Protein AF-A0A3C1F2B4-F1 (afdb_monomer_lite)

Sequence (120 aa):
MVSSDSRVIMDRIDQAIDNRYLRGDILEAAWLHQEALGGPLEYPILRRAMMVRYPSLNDKNLKAQIHFLQDRKLVEEVVNEDLPLELQEMSEGVKLTRAGKAIVERDADIGGVIISRQGR

Foldseek 3Di:
DQDPVNVVVVVVVVVVVVLVVLLLVLLVVQVVCCVPPNDFAWPVNSVVVSCVVPVPDDPVVNVVSLVVCVVVQQKDWDFDPVDDPVCRNRRTGIHGDPNNNVVNVVVCVVVPVPDDPDDD

Secondary structure (DSSP, 8-state):
---HHHHHHHHHHHHHHHHHHHHHHHHHHHHHHHHHHSS-EEHHHHHHHHHHH-TT--HHHHHHHHHHHHHTTSEEEE--TTS-HHHHHHH-EEEE-HHHHHHHHHHHHHS-SSSS-S--

pLDDT: mean 80.23, std 15.93, range [36.0, 95.06]

Structure (mmCI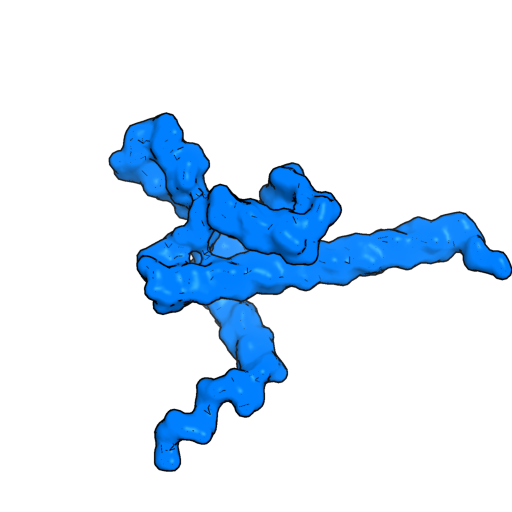F, N/CA/C/O backbone):
data_AF-A0A3C1F2B4-F1
#
_entry.id   AF-A0A3C1F2B4-F1
#
loop_
_atom_site.group_PDB
_atom_site.id
_atom_site.type_symbol
_atom_site.label_atom_id
_atom_site.label_alt_id
_atom_site.label_comp_id
_atom_site.label_asym_id
_atom_site.label_entity_id
_atom_site.label_seq_id
_atom_site.pdbx_PDB_ins_code
_atom_site.Cartn_x
_atom_site.Cartn_y
_atom_site.Cartn_z
_atom_site.occupancy
_atom_site.B_iso_or_equiv
_atom_site.auth_seq_id
_atom_site.auth_comp_id
_atom_site.auth_asym_id
_atom_site.auth_atom_id
_atom_site.pdbx_PDB_model_num
ATOM 1 N N . MET A 1 1 ? 20.130 -7.888 -34.916 1.00 53.91 1 MET A N 1
ATOM 2 C CA . MET A 1 1 ? 19.120 -6.829 -34.692 1.00 53.91 1 MET A CA 1
ATOM 3 C C . MET A 1 1 ? 17.946 -7.462 -33.966 1.00 53.91 1 MET A C 1
ATOM 5 O O . MET A 1 1 ? 17.399 -8.422 -34.485 1.00 53.91 1 MET A O 1
ATOM 9 N N . VAL A 1 2 ? 17.614 -7.001 -32.759 1.00 54.84 2 VAL A N 1
ATOM 10 C CA . VAL A 1 2 ? 16.405 -7.437 -32.033 1.00 54.84 2 VAL A CA 1
ATOM 11 C C . VAL A 1 2 ? 15.202 -6.778 -32.716 1.00 54.84 2 VAL A C 1
ATOM 13 O O . VAL A 1 2 ? 15.254 -5.567 -32.944 1.00 54.84 2 VAL A O 1
ATOM 16 N N . SER A 1 3 ? 14.183 -7.550 -33.113 1.00 69.81 3 SER A N 1
ATOM 17 C CA . SER A 1 3 ? 13.007 -6.997 -33.801 1.00 69.81 3 SER A CA 1
ATOM 18 C C . SER A 1 3 ? 12.225 -6.064 -32.868 1.00 69.81 3 SER A C 1
ATOM 20 O O . SER A 1 3 ? 12.300 -6.188 -31.641 1.00 69.81 3 SER A O 1
ATOM 22 N N . SER A 1 4 ? 11.478 -5.117 -33.438 1.00 70.19 4 SER A N 1
ATOM 23 C CA . SER A 1 4 ? 10.633 -4.192 -32.672 1.00 70.19 4 SER A CA 1
ATOM 24 C C . SER A 1 4 ? 9.656 -4.929 -31.745 1.00 70.19 4 SER A C 1
ATOM 26 O O . SER A 1 4 ? 9.442 -4.485 -30.621 1.00 70.19 4 SER A O 1
ATOM 28 N N . ASP A 1 5 ? 9.161 -6.098 -32.158 1.00 73.31 5 ASP A N 1
ATOM 29 C CA . ASP A 1 5 ? 8.246 -6.927 -31.363 1.00 73.31 5 ASP A CA 1
ATOM 30 C C . ASP A 1 5 ? 8.921 -7.516 -30.119 1.00 73.31 5 ASP A C 1
ATOM 32 O O . ASP A 1 5 ? 8.327 -7.568 -29.043 1.00 73.31 5 ASP A O 1
ATOM 36 N N . SER A 1 6 ? 10.193 -7.910 -30.228 1.00 75.94 6 SER A N 1
ATOM 37 C CA . SER A 1 6 ? 10.957 -8.424 -29.088 1.00 75.94 6 SER A CA 1
ATOM 38 C C . SER A 1 6 ? 11.247 -7.345 -28.039 1.00 75.94 6 SER A C 1
ATOM 40 O O . SER A 1 6 ? 11.287 -7.665 -26.855 1.00 75.94 6 SER A O 1
ATOM 42 N N . ARG A 1 7 ? 11.405 -6.073 -28.439 1.00 75.38 7 ARG A N 1
ATOM 43 C CA . ARG A 1 7 ? 11.565 -4.954 -27.487 1.00 75.38 7 ARG A CA 1
ATOM 44 C C . ARG A 1 7 ? 10.281 -4.692 -26.707 1.00 75.38 7 ARG A C 1
ATOM 46 O O . ARG A 1 7 ? 10.323 -4.618 -25.489 1.00 75.38 7 ARG A O 1
ATOM 53 N N . VAL A 1 8 ? 9.137 -4.676 -27.395 1.00 81.19 8 VAL A N 1
ATOM 54 C CA . VAL A 1 8 ? 7.822 -4.508 -26.753 1.00 81.19 8 VAL A CA 1
ATOM 55 C C . VAL A 1 8 ? 7.542 -5.622 -25.739 1.00 81.19 8 VAL A C 1
ATOM 57 O O . VAL A 1 8 ? 6.958 -5.368 -24.689 1.00 81.19 8 VAL A O 1
ATOM 60 N N . ILE A 1 9 ? 7.943 -6.863 -26.029 1.00 80.94 9 ILE A N 1
ATOM 61 C CA . ILE A 1 9 ? 7.781 -7.976 -25.084 1.00 80.94 9 ILE A CA 1
ATOM 62 C C . ILE A 1 9 ? 8.672 -7.787 -23.852 1.00 80.94 9 ILE A C 1
ATOM 64 O O . ILE A 1 9 ? 8.180 -7.965 -22.740 1.00 80.94 9 ILE A O 1
ATOM 68 N N . MET A 1 10 ? 9.940 -7.406 -24.034 1.00 74.31 10 MET A N 1
ATOM 69 C CA . MET A 1 10 ? 10.857 -7.152 -22.917 1.00 74.31 10 MET A CA 1
ATOM 70 C C . MET A 1 10 ? 10.358 -6.016 -22.021 1.00 74.31 10 MET A C 1
ATOM 72 O O . MET A 1 10 ? 10.215 -6.231 -20.823 1.00 74.31 10 MET A O 1
ATOM 76 N N . ASP A 1 11 ? 9.938 -4.887 -22.598 1.00 81.62 11 ASP A N 1
ATOM 77 C CA . ASP A 1 11 ? 9.397 -3.755 -21.831 1.00 81.62 11 ASP A CA 1
ATOM 78 C C . ASP A 1 11 ? 8.174 -4.166 -20.986 1.00 81.62 11 ASP A C 1
ATOM 80 O O . ASP A 1 11 ? 7.986 -3.715 -19.856 1.00 81.62 11 ASP A O 1
ATOM 84 N N . ARG A 1 12 ? 7.327 -5.065 -21.507 1.00 78.12 12 ARG A N 1
ATOM 85 C CA . ARG A 1 12 ? 6.164 -5.588 -20.768 1.00 78.12 12 ARG A CA 1
ATOM 86 C C . ARG A 1 12 ? 6.559 -6.546 -19.649 1.00 78.12 12 ARG A C 1
ATOM 88 O O . ARG A 1 12 ? 5.872 -6.574 -18.627 1.00 78.12 12 ARG A O 1
ATOM 95 N N . ILE A 1 13 ? 7.612 -7.339 -19.843 1.00 77.50 13 ILE A N 1
ATOM 96 C CA . ILE A 1 13 ? 8.155 -8.228 -18.811 1.00 77.50 13 ILE A CA 1
ATOM 97 C C . ILE A 1 13 ? 8.753 -7.388 -17.685 1.00 77.50 13 ILE A C 1
ATOM 99 O O . ILE A 1 13 ? 8.381 -7.599 -16.531 1.00 77.50 13 ILE A O 1
ATOM 103 N N . ASP A 1 14 ? 9.578 -6.398 -18.018 1.00 78.12 14 ASP A N 1
ATOM 104 C CA . ASP A 1 14 ? 10.205 -5.496 -17.051 1.00 78.12 14 ASP A CA 1
ATOM 105 C C . ASP A 1 14 ? 9.138 -4.741 -16.249 1.00 78.12 14 ASP A C 1
ATOM 107 O O . ASP A 1 14 ? 9.123 -4.790 -15.021 1.00 78.12 14 ASP A O 1
ATOM 111 N N . GLN A 1 15 ? 8.121 -4.194 -16.922 1.00 78.25 15 GLN A N 1
ATOM 112 C CA . GLN A 1 15 ? 6.997 -3.542 -16.246 1.00 78.25 15 GLN A CA 1
ATOM 113 C C . GLN A 1 15 ? 6.216 -4.492 -15.320 1.00 78.25 15 GLN A C 1
ATOM 115 O O . GLN A 1 15 ? 5.710 -4.078 -14.272 1.00 78.25 15 GLN A O 1
ATOM 120 N N . ALA A 1 16 ? 6.061 -5.765 -15.695 1.00 72.62 16 ALA A N 1
ATOM 121 C CA . ALA A 1 16 ? 5.379 -6.756 -14.863 1.00 72.62 16 ALA A CA 1
ATOM 122 C C . ALA A 1 16 ? 6.205 -7.142 -13.627 1.00 72.62 16 ALA A C 1
ATOM 124 O O . ALA A 1 16 ? 5.627 -7.393 -12.562 1.00 72.62 16 ALA A O 1
ATOM 125 N N . ILE A 1 17 ? 7.530 -7.179 -13.773 1.00 72.12 17 ILE A N 1
ATOM 126 C CA . ILE A 1 17 ? 8.493 -7.403 -12.696 1.00 72.12 17 ILE A CA 1
ATOM 127 C C . ILE A 1 17 ? 8.473 -6.215 -11.728 1.00 72.12 17 ILE A C 1
ATOM 129 O O . ILE A 1 17 ? 8.243 -6.422 -10.537 1.00 72.12 17 ILE A O 1
ATOM 133 N N . ASP A 1 18 ? 8.564 -4.984 -12.230 1.00 80.62 18 ASP A N 1
ATOM 134 C CA . ASP A 1 18 ? 8.490 -3.763 -11.419 1.00 80.62 18 ASP A CA 1
ATOM 135 C C . ASP A 1 18 ? 7.180 -3.688 -10.635 1.00 80.62 18 ASP A C 1
ATOM 137 O O . ASP A 1 18 ? 7.173 -3.453 -9.429 1.00 80.62 18 ASP A O 1
ATOM 141 N N . ASN A 1 19 ? 6.053 -3.996 -11.284 1.00 80.81 19 ASN A N 1
ATOM 142 C CA . ASN A 1 19 ? 4.756 -4.045 -10.610 1.00 80.81 19 ASN A CA 1
ATOM 143 C C . ASN A 1 19 ? 4.699 -5.131 -9.525 1.00 80.81 19 ASN A C 1
ATOM 145 O O . ASN A 1 19 ? 3.956 -4.995 -8.552 1.00 80.81 19 ASN A O 1
ATOM 149 N N . ARG A 1 20 ? 5.431 -6.241 -9.684 1.00 79.94 20 ARG A N 1
ATOM 150 C CA . ARG A 1 20 ? 5.516 -7.281 -8.651 1.00 79.94 20 ARG A CA 1
ATOM 151 C C . ARG A 1 20 ? 6.295 -6.774 -7.442 1.00 79.94 20 ARG A C 1
ATOM 153 O O . ARG A 1 20 ? 5.791 -6.944 -6.336 1.00 79.94 20 ARG A O 1
ATOM 160 N N . TYR A 1 21 ? 7.453 -6.153 -7.653 1.00 86.19 21 TYR A N 1
ATOM 161 C CA . TYR A 1 21 ? 8.258 -5.594 -6.567 1.00 86.19 21 TYR A CA 1
ATOM 162 C C . TYR A 1 21 ? 7.528 -4.468 -5.839 1.00 86.19 21 TYR A C 1
ATOM 164 O O . TYR A 1 21 ? 7.403 -4.518 -4.621 1.00 86.19 21 TYR A O 1
ATOM 172 N N . LEU A 1 22 ? 6.922 -3.543 -6.585 1.00 88.81 22 LEU A N 1
ATOM 173 C CA . LEU A 1 22 ? 6.125 -2.452 -6.031 1.00 88.81 22 LEU A CA 1
ATOM 174 C C . LEU A 1 22 ? 5.015 -2.958 -5.103 1.00 88.81 22 LEU A C 1
ATOM 176 O O . LEU A 1 22 ? 4.825 -2.431 -4.013 1.00 88.81 22 LEU A O 1
ATOM 180 N N . ARG A 1 23 ? 4.284 -4.004 -5.503 1.00 91.25 23 ARG A N 1
ATOM 181 C CA . ARG A 1 23 ? 3.249 -4.603 -4.648 1.00 91.25 23 ARG A CA 1
ATOM 182 C C . ARG A 1 23 ? 3.823 -5.229 -3.381 1.00 91.25 23 ARG A C 1
ATOM 184 O O . ARG A 1 23 ? 3.203 -5.092 -2.333 1.00 91.25 23 ARG A O 1
ATOM 191 N N . GLY A 1 24 ? 4.968 -5.905 -3.477 1.00 90.50 24 GLY A N 1
ATOM 192 C CA . GLY A 1 24 ? 5.669 -6.443 -2.309 1.00 90.50 24 GLY A CA 1
ATOM 193 C C . GLY A 1 24 ? 6.055 -5.335 -1.330 1.00 90.50 24 GLY A C 1
ATOM 194 O O . GLY A 1 24 ? 5.715 -5.413 -0.155 1.00 90.50 24 GLY A O 1
ATOM 195 N N . ASP A 1 25 ? 6.642 -4.255 -1.842 1.00 91.25 25 ASP A N 1
ATOM 196 C CA . ASP A 1 25 ? 7.065 -3.111 -1.031 1.00 91.25 25 ASP A CA 1
ATOM 197 C C . ASP A 1 25 ? 5.891 -2.367 -0.380 1.00 91.25 25 ASP A C 1
ATOM 199 O O . ASP A 1 25 ? 6.023 -1.874 0.736 1.00 91.25 25 ASP A O 1
ATOM 203 N N . ILE A 1 26 ? 4.730 -2.289 -1.043 1.00 91.88 26 ILE A N 1
ATOM 204 C CA . ILE A 1 26 ? 3.509 -1.733 -0.437 1.00 91.88 26 ILE A CA 1
ATOM 205 C C . ILE A 1 26 ? 3.085 -2.578 0.772 1.00 91.88 26 ILE A C 1
ATOM 207 O O . ILE A 1 26 ? 2.755 -2.025 1.823 1.00 91.88 26 ILE A O 1
ATOM 211 N N . LEU A 1 27 ? 3.096 -3.909 0.637 1.00 92.69 27 LEU A N 1
ATOM 212 C CA . LEU A 1 27 ? 2.726 -4.813 1.727 1.0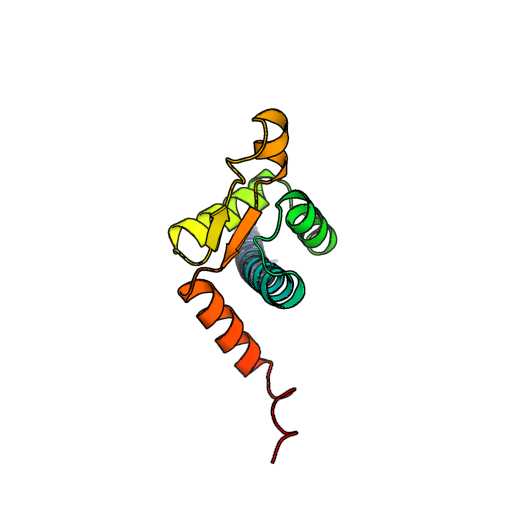0 92.69 27 LEU A CA 1
ATOM 213 C C . LEU A 1 27 ? 3.739 -4.746 2.879 1.00 92.69 27 LEU A C 1
ATOM 215 O O . LEU A 1 27 ? 3.335 -4.674 4.037 1.00 92.69 27 LEU A O 1
ATOM 219 N N . GLU A 1 28 ? 5.036 -4.719 2.572 1.00 91.31 28 GLU A N 1
ATOM 220 C CA . GLU A 1 28 ? 6.106 -4.584 3.565 1.00 91.31 28 GLU A CA 1
ATOM 221 C C . GLU A 1 28 ? 6.026 -3.241 4.305 1.00 91.31 28 GLU A C 1
ATOM 223 O O . GLU A 1 28 ? 6.098 -3.207 5.533 1.00 91.31 28 GLU A O 1
ATOM 228 N N . ALA A 1 29 ? 5.803 -2.135 3.589 1.00 91.19 29 ALA A N 1
ATOM 229 C CA . ALA A 1 29 ? 5.649 -0.818 4.200 1.00 91.19 29 ALA A CA 1
ATOM 230 C C . ALA A 1 29 ? 4.444 -0.769 5.150 1.00 91.19 29 ALA A C 1
ATOM 232 O O . ALA A 1 29 ? 4.556 -0.240 6.258 1.00 91.19 29 ALA A O 1
ATOM 233 N N . ALA A 1 30 ? 3.306 -1.343 4.745 1.00 91.25 30 ALA A N 1
ATOM 234 C CA . ALA A 1 30 ? 2.124 -1.435 5.598 1.00 91.25 30 ALA A CA 1
ATOM 235 C C . ALA A 1 30 ? 2.382 -2.308 6.839 1.00 91.25 30 ALA A C 1
ATOM 237 O O . ALA A 1 30 ? 1.970 -1.943 7.939 1.00 91.25 30 ALA A O 1
ATOM 238 N N . TRP A 1 31 ? 3.111 -3.420 6.686 1.00 92.12 31 TRP A N 1
ATOM 239 C CA . TRP A 1 31 ? 3.507 -4.285 7.800 1.00 92.12 31 TRP A CA 1
ATOM 240 C C . TRP A 1 31 ? 4.389 -3.545 8.803 1.00 92.12 31 TRP A C 1
ATOM 242 O O . TRP A 1 31 ? 4.034 -3.463 9.976 1.00 92.12 31 TRP A O 1
ATOM 252 N N . LEU A 1 32 ? 5.488 -2.945 8.339 1.00 89.81 32 LEU A N 1
ATOM 253 C CA . LEU A 1 32 ? 6.413 -2.197 9.191 1.00 89.81 32 LEU A CA 1
ATOM 254 C C . LEU A 1 32 ? 5.706 -1.057 9.924 1.00 89.81 32 LEU A C 1
ATOM 256 O O . LEU A 1 32 ? 5.926 -0.862 11.117 1.00 89.81 32 LEU A O 1
ATOM 260 N N . HIS A 1 33 ? 4.836 -0.320 9.232 1.00 88.88 33 HIS A N 1
ATOM 261 C CA . HIS A 1 33 ? 4.071 0.760 9.845 1.00 88.88 33 HIS A CA 1
ATOM 262 C C . HIS A 1 33 ? 3.124 0.239 10.933 1.00 88.88 33 HIS A C 1
ATOM 264 O O . HIS A 1 33 ? 3.076 0.798 12.026 1.00 88.88 33 HIS A O 1
ATOM 270 N N . GLN A 1 34 ? 2.412 -0.859 10.669 1.00 88.00 34 GLN A N 1
ATOM 271 C CA . GLN A 1 34 ? 1.508 -1.473 11.640 1.00 88.00 34 GLN A CA 1
ATOM 272 C C . GLN A 1 34 ? 2.230 -2.012 12.873 1.00 88.00 34 GLN A C 1
ATOM 274 O O . GLN A 1 34 ? 1.743 -1.803 13.982 1.00 88.00 34 GLN A O 1
ATOM 279 N N . GLU A 1 35 ? 3.362 -2.691 12.695 1.00 87.00 35 GLU A N 1
ATOM 280 C CA . GLU A 1 35 ? 4.147 -3.229 13.811 1.00 87.00 35 GLU A CA 1
ATOM 281 C C . GLU A 1 35 ? 4.808 -2.109 14.632 1.00 87.00 35 GLU A C 1
ATOM 283 O O . GLU A 1 35 ? 4.927 -2.231 15.849 1.00 87.00 35 GLU A O 1
ATOM 288 N N . ALA A 1 36 ? 5.208 -1.002 13.994 1.00 86.69 36 ALA A N 1
ATOM 289 C CA . ALA A 1 36 ? 5.882 0.104 14.672 1.00 86.69 36 ALA A CA 1
ATOM 290 C C . ALA A 1 36 ? 4.925 1.098 15.349 1.00 86.69 36 ALA A C 1
ATOM 292 O O . ALA A 1 36 ? 5.200 1.551 16.459 1.00 86.69 36 ALA A O 1
ATOM 293 N N . LEU A 1 37 ? 3.839 1.482 14.673 1.00 84.81 37 LEU A N 1
ATOM 294 C CA . LEU A 1 37 ? 2.976 2.602 15.075 1.00 84.81 37 LEU A CA 1
ATOM 295 C C . LEU A 1 37 ? 1.543 2.184 15.414 1.00 84.81 37 LEU A C 1
ATOM 297 O O . LEU A 1 37 ? 0.815 2.978 16.001 1.00 84.81 37 LEU A O 1
ATOM 301 N N . GLY A 1 38 ? 1.142 0.948 15.100 1.00 81.00 38 GLY A N 1
ATOM 302 C CA . GLY A 1 38 ? -0.179 0.430 15.448 1.00 81.00 38 GLY A CA 1
ATOM 303 C C . GLY A 1 38 ? -1.309 1.163 14.726 1.00 81.00 38 GLY A C 1
ATOM 304 O O . GLY A 1 38 ? -2.073 1.896 15.342 1.00 81.00 38 GLY A O 1
ATOM 305 N N . GLY A 1 39 ? -1.455 0.951 13.419 1.00 85.75 39 GLY A N 1
ATOM 306 C CA . GLY A 1 39 ? -2.514 1.597 12.640 1.00 85.75 39 GLY A CA 1
ATOM 307 C C . GLY A 1 39 ? -2.375 1.383 11.134 1.00 85.75 39 GLY A C 1
ATOM 308 O O . GLY A 1 39 ? -1.395 0.776 10.700 1.00 85.75 39 GLY A O 1
ATOM 309 N N . PRO A 1 40 ? -3.358 1.826 10.331 1.00 91.19 40 PRO A N 1
ATOM 310 C CA . PRO A 1 40 ? -3.227 1.839 8.877 1.00 91.19 40 PRO A CA 1
ATOM 311 C C . PRO A 1 40 ? -2.077 2.758 8.445 1.00 91.19 40 PRO A C 1
ATOM 313 O O . PRO A 1 40 ? -1.819 3.780 9.071 1.00 91.19 40 PRO A O 1
ATOM 316 N N . LEU A 1 41 ? -1.409 2.409 7.349 1.00 91.44 41 LEU A N 1
ATOM 317 C CA . LEU A 1 41 ? -0.424 3.270 6.709 1.00 91.44 41 LEU A CA 1
ATOM 318 C C . LEU A 1 41 ? -1.137 4.295 5.821 1.00 91.44 41 LEU A C 1
ATOM 320 O O . LEU A 1 41 ? -1.703 3.935 4.790 1.00 91.44 41 LEU A O 1
ATOM 324 N N . GLU A 1 42 ? -1.070 5.566 6.197 1.00 90.50 42 GLU A N 1
ATOM 325 C CA . GLU A 1 42 ? -1.702 6.670 5.467 1.00 90.50 42 GLU A CA 1
ATOM 326 C C . GLU A 1 42 ? -1.164 6.809 4.029 1.00 90.50 42 GLU A C 1
ATOM 328 O O . GLU A 1 42 ? 0.048 6.725 3.777 1.00 90.50 42 GLU A O 1
ATOM 333 N N . TYR A 1 43 ? -2.052 7.089 3.070 1.00 89.62 43 TYR A N 1
ATOM 334 C CA . TYR A 1 43 ? -1.680 7.231 1.660 1.00 89.62 43 TYR A CA 1
ATOM 335 C C . TYR A 1 43 ? -0.607 8.286 1.393 1.00 89.62 43 TYR A C 1
ATOM 337 O O . TYR A 1 43 ? 0.283 7.993 0.592 1.00 89.62 43 TYR A O 1
ATOM 345 N N . PRO A 1 44 ? -0.614 9.486 2.009 1.00 88.62 44 PRO A N 1
ATOM 346 C CA . PRO A 1 44 ? 0.440 10.470 1.774 1.00 88.62 44 PRO A CA 1
ATOM 347 C C . PRO A 1 44 ? 1.837 9.933 2.113 1.00 88.62 44 PRO A C 1
ATOM 349 O O . PRO A 1 44 ? 2.800 10.192 1.382 1.00 88.62 44 PRO A O 1
ATOM 352 N N . ILE A 1 45 ? 1.943 9.141 3.185 1.00 89.88 45 ILE A N 1
ATOM 353 C CA . ILE A 1 45 ? 3.194 8.518 3.626 1.00 89.88 45 ILE A CA 1
ATOM 354 C C . ILE A 1 45 ? 3.600 7.419 2.641 1.00 89.88 45 ILE A C 1
ATOM 356 O O . ILE A 1 45 ? 4.728 7.434 2.137 1.00 89.88 45 ILE A O 1
ATOM 360 N N . LEU A 1 46 ? 2.675 6.512 2.310 1.00 91.38 46 LEU A N 1
ATOM 361 C CA . LEU A 1 46 ? 2.918 5.434 1.351 1.00 91.38 46 LEU A CA 1
ATOM 362 C C . LEU A 1 46 ? 3.340 5.981 -0.016 1.00 91.38 46 LEU A C 1
ATOM 364 O O . LEU A 1 46 ? 4.356 5.567 -0.571 1.00 91.38 46 LEU A O 1
ATOM 368 N N . ARG A 1 47 ? 2.595 6.956 -0.539 1.00 91.56 47 ARG A N 1
ATOM 369 C CA . ARG A 1 47 ? 2.872 7.640 -1.805 1.00 91.56 47 ARG A CA 1
ATOM 370 C C . ARG A 1 47 ? 4.287 8.189 -1.830 1.00 91.56 47 ARG A C 1
ATOM 372 O O . ARG A 1 47 ? 5.026 7.931 -2.779 1.00 91.56 47 ARG A O 1
ATOM 379 N N . ARG A 1 48 ? 4.677 8.925 -0.786 1.00 90.81 48 ARG A N 1
ATOM 380 C CA . ARG A 1 48 ? 6.016 9.509 -0.691 1.00 90.81 48 ARG A CA 1
ATOM 381 C C . ARG A 1 48 ? 7.096 8.428 -0.698 1.00 90.81 48 ARG A C 1
ATOM 383 O O . ARG A 1 48 ? 8.062 8.565 -1.441 1.00 90.81 48 ARG A O 1
ATOM 390 N N . ALA A 1 49 ? 6.929 7.364 0.085 1.00 90.06 49 ALA A N 1
ATOM 391 C CA . ALA A 1 49 ? 7.891 6.266 0.139 1.00 90.06 49 ALA A CA 1
ATOM 392 C C . ALA A 1 49 ? 8.030 5.553 -1.218 1.00 90.06 49 ALA A C 1
ATOM 394 O O . ALA A 1 49 ? 9.143 5.342 -1.702 1.00 90.06 49 ALA A O 1
ATOM 395 N N . MET A 1 50 ? 6.905 5.240 -1.867 1.00 92.81 50 MET A N 1
ATOM 396 C CA . MET A 1 50 ? 6.898 4.500 -3.128 1.00 92.81 50 MET A CA 1
ATOM 397 C C . MET A 1 50 ? 7.435 5.334 -4.294 1.00 92.81 50 MET A C 1
ATOM 399 O O . MET A 1 50 ? 8.221 4.825 -5.082 1.00 92.81 50 MET A O 1
ATOM 403 N N . MET A 1 51 ? 7.098 6.623 -4.387 1.00 90.69 51 MET A N 1
ATOM 404 C CA . MET A 1 51 ? 7.613 7.499 -5.452 1.00 90.69 51 MET A CA 1
ATOM 405 C C . MET A 1 51 ? 9.119 7.767 -5.344 1.00 90.69 51 MET A C 1
ATOM 407 O O . MET A 1 51 ? 9.777 7.968 -6.361 1.00 90.69 51 MET A O 1
ATOM 411 N N . VAL A 1 52 ? 9.684 7.758 -4.130 1.00 89.62 52 VAL A N 1
ATOM 412 C CA . VAL A 1 52 ? 11.142 7.856 -3.940 1.00 89.62 52 VAL A CA 1
ATOM 413 C C . VAL A 1 52 ? 11.845 6.604 -4.466 1.00 89.62 52 VAL A C 1
ATOM 415 O O . VAL A 1 52 ? 12.899 6.710 -5.088 1.00 89.62 52 VAL A O 1
ATOM 418 N N . ARG A 1 53 ? 11.263 5.421 -4.236 1.00 86.56 53 ARG A N 1
ATOM 419 C CA . ARG A 1 53 ? 11.839 4.137 -4.662 1.00 86.56 53 ARG A CA 1
ATOM 420 C C . ARG A 1 53 ? 11.587 3.826 -6.140 1.00 86.56 53 ARG A C 1
ATOM 422 O O . ARG A 1 53 ? 12.435 3.217 -6.783 1.00 86.56 53 ARG A O 1
ATOM 429 N N . TYR A 1 54 ? 10.457 4.279 -6.675 1.00 88.50 54 TYR A N 1
ATOM 430 C CA . TYR A 1 54 ? 10.011 4.060 -8.049 1.00 88.50 54 TYR A CA 1
ATOM 431 C C . TYR A 1 54 ? 9.761 5.412 -8.737 1.00 88.50 54 TYR A C 1
ATOM 433 O O . TYR A 1 54 ? 8.636 5.909 -8.723 1.00 88.50 54 TYR A O 1
ATOM 441 N N . PRO A 1 55 ? 10.777 6.024 -9.373 1.00 84.56 55 PRO A N 1
ATOM 442 C CA . PRO A 1 55 ? 10.658 7.373 -9.939 1.00 84.56 55 PRO A CA 1
ATOM 443 C C . PRO A 1 55 ? 9.636 7.512 -11.079 1.00 84.56 55 PRO A C 1
ATOM 445 O O . PRO A 1 55 ? 9.168 8.612 -11.360 1.00 84.56 55 PRO A O 1
ATOM 448 N N . SER A 1 56 ? 9.290 6.411 -11.753 1.00 85.62 56 SER A N 1
ATOM 449 C CA . SER A 1 56 ? 8.251 6.359 -12.795 1.00 85.62 56 SER A CA 1
ATOM 450 C C . SER A 1 56 ? 6.833 6.178 -12.230 1.00 85.62 56 SER A C 1
ATOM 452 O O . SER A 1 56 ? 5.848 6.188 -12.978 1.00 85.62 56 SER A O 1
ATOM 454 N N . LEU A 1 57 ? 6.707 6.002 -10.913 1.00 88.38 57 LEU A N 1
ATOM 455 C CA . LEU A 1 57 ? 5.431 5.860 -10.230 1.00 88.38 57 LEU A CA 1
ATOM 456 C C . LEU A 1 57 ? 4.682 7.197 -10.196 1.00 88.38 57 LEU A C 1
ATOM 458 O O . LEU A 1 57 ? 5.250 8.257 -9.953 1.00 88.38 57 LEU A O 1
ATOM 462 N N . ASN A 1 58 ? 3.374 7.136 -10.407 1.00 90.06 58 ASN A N 1
ATOM 463 C CA . ASN A 1 58 ? 2.453 8.252 -10.282 1.00 90.06 58 ASN A CA 1
ATOM 464 C C . ASN A 1 58 ? 1.218 7.826 -9.480 1.00 90.06 58 ASN A C 1
ATOM 466 O O . ASN A 1 58 ? 1.016 6.658 -9.164 1.00 90.06 58 ASN A O 1
ATOM 470 N N . ASP A 1 59 ? 0.348 8.774 -9.159 1.00 88.88 59 ASP A N 1
ATOM 471 C CA . ASP A 1 59 ? -0.799 8.470 -8.298 1.00 88.88 59 ASP A CA 1
ATOM 472 C C . ASP A 1 59 ? -1.759 7.459 -8.927 1.00 88.88 59 ASP A C 1
ATOM 474 O O . ASP A 1 59 ? -2.303 6.595 -8.241 1.00 88.88 59 ASP A O 1
ATOM 478 N N . LYS A 1 60 ? -1.913 7.496 -10.254 1.00 90.31 60 LYS A N 1
ATOM 479 C CA . LYS A 1 60 ? -2.790 6.574 -10.976 1.00 90.31 60 LYS A CA 1
ATOM 480 C C . LYS A 1 60 ? -2.280 5.135 -10.907 1.00 90.31 60 LYS A C 1
ATOM 482 O O . LYS A 1 60 ? -3.069 4.226 -10.655 1.00 90.31 60 LYS A O 1
ATOM 487 N N . ASN A 1 61 ? -0.991 4.906 -11.159 1.00 89.19 61 ASN A N 1
ATOM 488 C CA . ASN A 1 61 ? -0.442 3.549 -11.163 1.00 89.19 61 ASN A CA 1
ATOM 489 C C . ASN A 1 61 ? -0.253 2.991 -9.741 1.00 89.19 61 ASN A C 1
ATOM 491 O O . ASN A 1 61 ? -0.473 1.794 -9.552 1.00 89.19 61 ASN A O 1
ATOM 495 N N . LEU A 1 62 ? 0.026 3.841 -8.747 1.00 90.94 62 LEU A N 1
ATOM 496 C CA . LEU A 1 62 ? 0.042 3.460 -7.337 1.00 90.94 62 LEU A CA 1
ATOM 497 C C . LEU A 1 62 ? -1.349 3.017 -6.871 1.00 90.94 62 LEU A C 1
ATOM 499 O O . LEU A 1 62 ? -1.488 1.905 -6.361 1.00 90.94 62 LEU A O 1
ATOM 503 N N . LYS A 1 63 ? -2.390 3.823 -7.130 1.00 91.38 63 LYS A N 1
ATOM 504 C CA . LYS A 1 63 ? -3.781 3.451 -6.816 1.00 91.38 63 LYS A CA 1
ATOM 505 C C . LYS A 1 63 ? -4.188 2.143 -7.493 1.00 91.38 63 LYS A C 1
ATOM 507 O O . LYS A 1 63 ? -4.797 1.291 -6.858 1.00 91.38 63 LYS A O 1
ATOM 512 N N . ALA A 1 64 ? -3.790 1.929 -8.749 1.00 91.62 64 ALA A N 1
ATOM 513 C CA . ALA A 1 64 ? -4.064 0.672 -9.444 1.00 91.62 64 ALA A CA 1
ATOM 514 C C . ALA A 1 64 ? -3.410 -0.548 -8.765 1.00 91.62 64 ALA A C 1
ATOM 516 O O . ALA A 1 64 ? -4.021 -1.615 -8.712 1.00 91.62 64 ALA A O 1
ATOM 517 N N . GLN A 1 65 ? -2.190 -0.411 -8.228 1.00 91.44 65 GLN A N 1
ATOM 518 C CA . GLN A 1 65 ? -1.566 -1.502 -7.472 1.00 91.44 65 GLN A CA 1
ATOM 519 C C . GLN A 1 65 ? -2.262 -1.748 -6.136 1.00 91.44 65 GLN A C 1
ATOM 521 O O . GLN A 1 65 ? -2.409 -2.901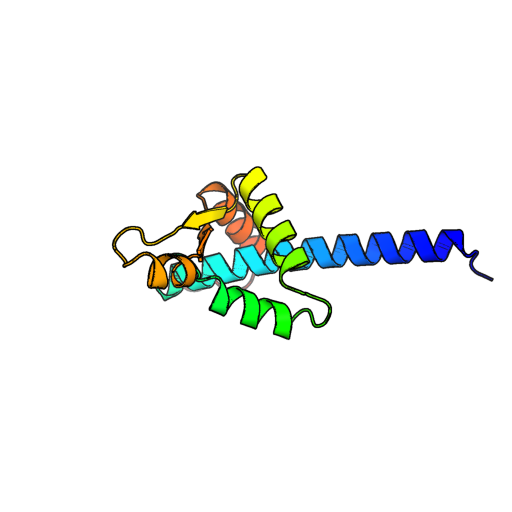 -5.738 1.00 91.44 65 GLN A O 1
ATOM 526 N N . ILE A 1 66 ? -2.713 -0.693 -5.461 1.00 91.88 66 ILE A N 1
ATOM 527 C CA . ILE A 1 66 ? -3.416 -0.812 -4.182 1.00 91.88 66 ILE A CA 1
ATOM 528 C C . ILE A 1 66 ? -4.776 -1.483 -4.386 1.00 91.88 66 ILE A C 1
ATOM 530 O O . ILE A 1 66 ? -5.050 -2.475 -3.717 1.00 91.88 66 ILE A O 1
ATOM 534 N N . HIS A 1 67 ? -5.552 -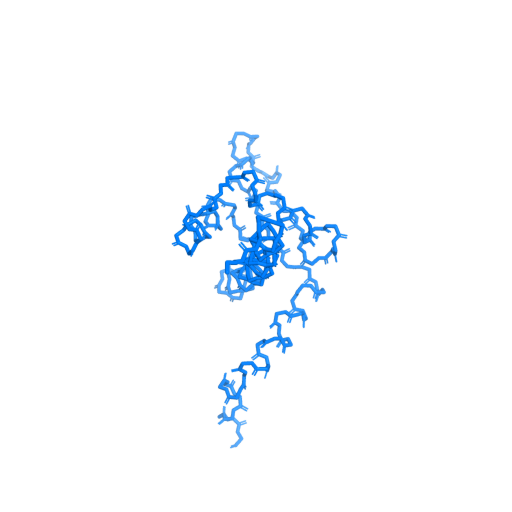1.072 -5.393 1.00 93.31 67 HIS A N 1
ATOM 535 C CA . HIS A 1 67 ? -6.788 -1.764 -5.775 1.00 93.31 67 HIS A CA 1
ATOM 536 C C . HIS A 1 67 ? -6.562 -3.240 -6.105 1.00 93.31 67 HIS A C 1
ATOM 538 O O . HIS A 1 67 ? -7.303 -4.100 -5.645 1.00 93.31 67 HIS A O 1
ATOM 544 N N . PHE A 1 68 ? -5.492 -3.572 -6.829 1.00 93.00 68 PHE A N 1
ATOM 545 C CA . PHE A 1 68 ? -5.160 -4.971 -7.092 1.00 93.00 68 PHE A CA 1
ATOM 546 C C . PHE A 1 68 ? -4.913 -5.776 -5.801 1.00 93.00 68 PHE A C 1
ATOM 548 O O . PHE A 1 68 ? -5.283 -6.950 -5.712 1.00 93.00 68 PHE A O 1
ATOM 555 N N . LEU A 1 69 ? -4.268 -5.174 -4.798 1.00 93.88 69 LEU A N 1
ATOM 556 C CA . LEU A 1 69 ? -4.052 -5.805 -3.494 1.00 93.88 69 LEU A CA 1
ATOM 557 C C . LEU A 1 69 ? -5.360 -5.924 -2.692 1.00 93.88 69 LEU A C 1
ATOM 559 O O . LEU A 1 69 ? -5.558 -6.939 -2.019 1.00 93.88 69 LEU A O 1
ATOM 563 N N . GLN A 1 70 ? -6.255 -4.939 -2.800 1.00 94.31 70 GLN A N 1
ATOM 564 C CA . GLN A 1 70 ? -7.595 -4.957 -2.202 1.00 94.31 70 GLN A CA 1
ATOM 565 C C . GLN A 1 70 ? -8.481 -6.051 -2.811 1.00 94.31 70 GLN A C 1
ATOM 567 O O . GLN A 1 70 ? -9.059 -6.846 -2.073 1.00 94.31 70 GLN A O 1
ATOM 572 N N . ASP A 1 71 ? -8.517 -6.180 -4.142 1.00 94.88 71 ASP A N 1
ATOM 573 C CA . ASP A 1 71 ? -9.273 -7.226 -4.853 1.00 94.88 71 ASP A CA 1
ATOM 574 C C . ASP A 1 71 ? -8.841 -8.634 -4.420 1.00 94.88 71 ASP A C 1
ATOM 576 O O . ASP A 1 71 ? -9.635 -9.577 -4.355 1.00 94.88 71 ASP A O 1
ATOM 580 N N . ARG A 1 72 ? -7.557 -8.778 -4.076 1.00 93.50 72 ARG A 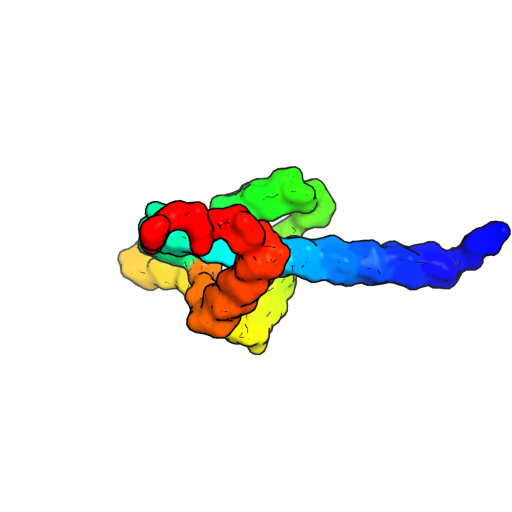N 1
ATOM 581 C CA . ARG A 1 72 ? -6.979 -10.014 -3.536 1.00 93.50 72 ARG A CA 1
ATOM 582 C C . ARG A 1 72 ? -7.126 -10.165 -2.027 1.00 93.50 72 ARG A C 1
ATOM 584 O O . ARG A 1 72 ? -6.649 -11.157 -1.479 1.00 93.50 72 ARG A O 1
ATOM 591 N N . LYS A 1 73 ? -7.788 -9.218 -1.363 1.00 95.06 73 LYS A N 1
ATOM 592 C CA . LYS A 1 73 ? -8.013 -9.183 0.086 1.00 95.06 73 LYS A CA 1
ATOM 593 C C . LYS A 1 73 ? -6.713 -9.221 0.886 1.00 95.06 73 LYS A C 1
ATOM 595 O O . LYS A 1 73 ? -6.659 -9.838 1.949 1.00 95.06 73 LYS A O 1
ATOM 600 N N . LEU A 1 74 ? -5.646 -8.619 0.362 1.00 93.88 74 LEU A N 1
ATOM 601 C CA . LEU A 1 74 ? -4.347 -8.528 1.041 1.00 93.88 74 LEU A CA 1
ATOM 602 C C . LEU A 1 74 ? -4.232 -7.244 1.858 1.00 93.88 74 LEU A C 1
ATOM 604 O O . LEU A 1 74 ? -3.605 -7.242 2.915 1.00 93.88 74 LEU A O 1
ATOM 608 N N . VAL A 1 75 ? -4.888 -6.184 1.395 1.00 94.25 75 VAL A N 1
ATOM 609 C CA . VAL A 1 75 ? -5.039 -4.931 2.130 1.00 94.25 75 VAL A CA 1
ATOM 610 C C . VAL A 1 75 ? -6.504 -4.517 2.164 1.00 94.25 75 VAL A C 1
ATOM 612 O O . VAL A 1 75 ? -7.288 -4.908 1.301 1.00 94.25 75 VAL A O 1
ATOM 615 N N . GLU A 1 76 ? -6.844 -3.711 3.153 1.00 93.44 76 GLU A N 1
ATOM 616 C CA . GLU A 1 76 ? -8.108 -3.002 3.297 1.00 93.44 76 GLU A CA 1
ATOM 617 C C . GLU A 1 76 ? -7.815 -1.505 3.319 1.00 93.44 76 GLU A C 1
ATOM 619 O O . GLU A 1 76 ? -6.814 -1.068 3.894 1.00 93.44 76 GLU A O 1
ATOM 624 N N . GLU A 1 77 ? -8.677 -0.730 2.670 1.00 88.31 77 GLU A N 1
ATOM 625 C CA . GLU A 1 77 ? -8.674 0.719 2.830 1.00 88.31 77 GLU A CA 1
ATOM 626 C C . GLU A 1 77 ? -9.330 1.061 4.153 1.00 88.31 77 GLU A C 1
ATOM 628 O O . GLU A 1 77 ? -10.384 0.521 4.492 1.00 88.31 77 GLU A O 1
ATOM 633 N N . VAL A 1 78 ? -8.695 1.945 4.902 1.00 87.56 78 VAL A N 1
ATOM 634 C CA . VAL A 1 78 ? -9.232 2.441 6.157 1.00 87.56 78 VAL A CA 1
ATOM 635 C C . VAL A 1 78 ? -9.331 3.944 6.027 1.00 87.56 78 VAL A C 1
ATOM 637 O O . VAL A 1 78 ? -8.357 4.604 5.674 1.00 87.56 78 VAL A O 1
ATOM 640 N N . VAL A 1 79 ? -10.515 4.460 6.317 1.00 84.06 79 VAL A N 1
ATOM 641 C CA . VAL A 1 79 ? -10.783 5.889 6.435 1.00 84.06 79 VAL A CA 1
ATOM 642 C C . VAL A 1 79 ? -11.174 6.138 7.879 1.00 84.06 79 VAL A C 1
ATOM 644 O O . VAL A 1 79 ? -11.899 5.337 8.476 1.00 84.06 79 VA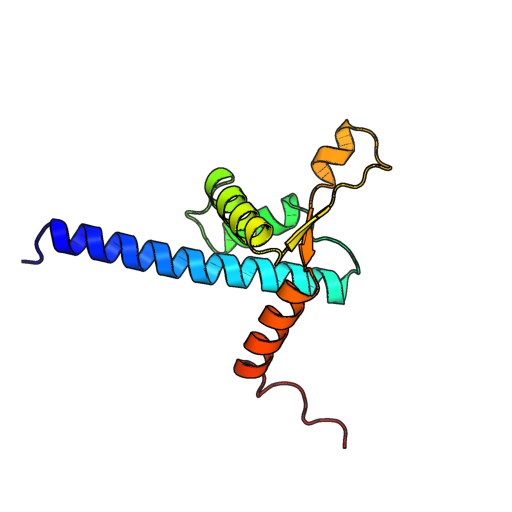L A O 1
ATOM 647 N N . ASN A 1 80 ? -10.674 7.216 8.470 1.00 76.88 80 ASN A N 1
ATOM 648 C CA . ASN A 1 80 ? -11.095 7.600 9.804 1.00 76.88 80 ASN A CA 1
ATOM 649 C C . ASN A 1 80 ? -12.412 8.383 9.716 1.00 76.88 80 ASN A C 1
ATOM 651 O O . ASN A 1 80 ? -12.406 9.604 9.576 1.00 76.88 80 ASN A O 1
ATOM 655 N N . GLU A 1 81 ? -13.538 7.672 9.793 1.00 77.31 81 GLU A N 1
ATOM 656 C CA . GLU A 1 81 ? -14.885 8.257 9.715 1.00 77.31 81 GLU A CA 1
ATOM 657 C C . GLU A 1 81 ? -15.206 9.214 10.877 1.00 77.31 81 GLU A C 1
ATOM 659 O O . GLU A 1 81 ? -16.112 10.039 10.758 1.00 77.31 81 GLU A O 1
ATOM 664 N N . ASP A 1 82 ? -14.442 9.157 11.974 1.00 77.94 82 ASP A N 1
ATOM 665 C CA . ASP A 1 82 ? -14.613 10.052 13.123 1.00 77.94 82 ASP A CA 1
ATOM 666 C C . ASP A 1 82 ? -14.075 11.470 12.854 1.00 77.94 82 ASP A C 1
ATOM 668 O O . ASP A 1 82 ? -14.333 12.400 13.625 1.00 77.94 82 ASP A O 1
ATOM 672 N N . LEU A 1 83 ? -13.319 11.665 11.768 1.00 75.75 83 LEU A N 1
ATOM 673 C CA . LEU A 1 83 ? -12.820 12.976 11.366 1.00 75.75 83 LEU A CA 1
ATOM 674 C C . LEU A 1 83 ? -13.859 13.751 10.535 1.00 75.75 83 LEU A C 1
ATOM 676 O O . LEU A 1 83 ? -14.668 13.151 9.827 1.00 75.75 83 LEU A O 1
ATOM 680 N N . PRO A 1 84 ? -13.825 15.097 10.554 1.00 83.94 84 PRO A N 1
ATOM 681 C CA . PRO A 1 84 ? -14.529 15.920 9.570 1.00 83.94 84 PRO A CA 1
ATOM 682 C C . PRO A 1 84 ? -14.204 15.473 8.138 1.00 83.94 84 PRO A C 1
ATOM 684 O O . PRO A 1 84 ? -13.055 15.132 7.872 1.00 83.94 84 PRO A O 1
ATOM 687 N N . LEU A 1 85 ? -15.171 15.528 7.210 1.00 80.19 85 LEU A N 1
ATOM 688 C CA . LEU A 1 85 ? -15.022 15.077 5.808 1.00 80.19 85 LEU A CA 1
ATOM 689 C C . LEU A 1 85 ? -13.730 15.576 5.136 1.00 80.19 85 LEU A C 1
ATOM 691 O O . LEU A 1 85 ? -13.048 14.823 4.453 1.00 80.19 85 LEU A O 1
ATOM 695 N N . GLU A 1 86 ? -13.362 16.829 5.396 1.00 75.94 86 GLU A N 1
ATOM 696 C CA . GLU A 1 86 ? -12.152 17.489 4.879 1.00 75.94 86 GLU A CA 1
ATOM 697 C C . GLU A 1 86 ? -10.847 16.804 5.324 1.00 75.94 86 GLU A C 1
ATOM 699 O O . GLU A 1 86 ? -9.827 16.886 4.645 1.00 75.94 86 GLU A O 1
ATOM 704 N N . LEU A 1 87 ? -10.877 16.132 6.474 1.00 73.69 87 LEU A N 1
ATOM 705 C CA . LEU A 1 87 ? -9.765 15.388 7.058 1.00 73.69 87 LEU A CA 1
ATOM 706 C C . LEU A 1 87 ? -9.886 13.876 6.817 1.00 73.69 87 LEU A C 1
ATOM 708 O O . LEU A 1 87 ? -8.885 13.171 6.939 1.00 73.69 87 LEU A O 1
ATOM 712 N N . GLN A 1 88 ? -11.067 13.377 6.435 1.00 74.75 88 GLN A N 1
ATOM 713 C CA . GLN A 1 88 ? -11.266 11.968 6.089 1.00 74.75 88 GLN A CA 1
ATOM 714 C C . GLN A 1 88 ? -10.421 11.579 4.874 1.00 74.75 88 GLN A C 1
ATOM 716 O O . GLN A 1 88 ? -9.680 10.603 4.958 1.00 74.75 88 GLN A O 1
ATOM 721 N N . GLU A 1 89 ? -10.423 12.400 3.817 1.00 65.25 89 GLU A N 1
ATOM 722 C CA . GLU A 1 89 ? -9.593 12.194 2.614 1.00 65.25 89 GLU A CA 1
ATOM 723 C C . GLU A 1 89 ? -8.088 12.132 2.938 1.00 65.25 89 GLU A C 1
ATOM 725 O O . GLU A 1 89 ? -7.314 11.445 2.274 1.00 65.25 89 GLU A O 1
ATOM 730 N N . MET A 1 90 ? -7.653 12.838 3.987 1.00 65.94 90 MET A N 1
ATOM 731 C CA . MET A 1 90 ? -6.257 12.841 4.439 1.00 65.94 90 MET A CA 1
ATOM 732 C C . MET A 1 90 ? -5.920 11.666 5.361 1.00 65.94 90 MET A C 1
ATOM 734 O O . MET A 1 90 ? -4.745 11.351 5.539 1.00 65.94 90 MET A O 1
ATOM 738 N N . SER A 1 91 ? -6.941 11.039 5.943 1.00 69.06 91 SER A N 1
ATOM 739 C CA . SER A 1 91 ? -6.823 9.882 6.832 1.00 69.06 91 SER A CA 1
ATOM 740 C C . SER A 1 91 ? -6.932 8.546 6.107 1.00 69.06 91 SER A C 1
ATOM 742 O O . SER A 1 91 ? -6.778 7.497 6.733 1.00 69.06 91 SER A O 1
ATOM 744 N N . GLU A 1 92 ? -7.219 8.580 4.803 1.00 83.19 92 GLU A N 1
ATOM 745 C CA . GLU A 1 92 ? -7.240 7.387 3.978 1.00 83.19 92 GLU A CA 1
ATOM 746 C C . GLU A 1 92 ? -5.877 6.682 4.076 1.00 83.19 92 GLU A C 1
ATOM 748 O O . GLU A 1 92 ? -4.803 7.278 3.909 1.00 83.19 92 GLU A O 1
ATOM 753 N N . GLY A 1 93 ? -5.910 5.382 4.331 1.00 88.00 93 GLY A N 1
ATOM 754 C CA . GLY A 1 93 ? -4.715 4.565 4.430 1.00 88.00 93 GLY A CA 1
ATOM 755 C C . GLY A 1 93 ? -4.980 3.110 4.102 1.00 88.00 93 GLY A C 1
ATOM 756 O O . GLY A 1 93 ? -6.114 2.676 3.906 1.00 88.00 93 GLY A O 1
ATOM 757 N N . VAL A 1 94 ? -3.904 2.335 4.054 1.00 91.50 94 VAL A N 1
ATOM 758 C CA . VAL A 1 94 ? -3.949 0.899 3.797 1.00 91.50 94 VAL A CA 1
ATOM 759 C C . VAL A 1 94 ? -3.585 0.124 5.051 1.00 91.50 94 VAL A C 1
ATOM 761 O O . VAL A 1 94 ? -2.613 0.429 5.741 1.00 91.50 94 VAL A O 1
ATOM 764 N N . LYS A 1 95 ? -4.351 -0.923 5.332 1.00 93.06 95 LYS A N 1
ATOM 765 C CA . LYS A 1 95 ? -4.080 -1.868 6.411 1.00 93.06 95 LYS A CA 1
ATOM 766 C C . LYS A 1 95 ? -3.970 -3.271 5.842 1.00 93.06 95 LYS A C 1
ATOM 768 O O . LYS A 1 95 ? -4.797 -3.686 5.040 1.00 93.06 95 LYS A O 1
ATOM 773 N N . LEU A 1 96 ? -2.974 -4.030 6.271 1.00 92.94 96 LEU A N 1
ATOM 774 C CA . LEU A 1 96 ? -2.862 -5.446 5.969 1.00 92.94 96 LEU A CA 1
ATOM 775 C C . LEU A 1 96 ? -4.010 -6.224 6.594 1.00 92.94 96 LEU A C 1
ATOM 777 O O . LEU A 1 96 ? -4.279 -6.138 7.796 1.00 92.94 96 LEU A O 1
ATOM 781 N N . THR A 1 97 ? -4.606 -7.079 5.775 1.00 93.69 97 THR A N 1
ATOM 782 C CA . THR A 1 97 ? -5.473 -8.140 6.270 1.00 93.69 97 THR A CA 1
ATOM 783 C C . THR A 1 97 ? -4.629 -9.247 6.897 1.00 93.69 97 THR A C 1
ATOM 785 O O . THR A 1 97 ? -3.405 -9.314 6.740 1.00 93.69 97 THR A O 1
ATOM 788 N N . ARG A 1 98 ? -5.292 -10.211 7.542 1.00 91.00 98 ARG A N 1
ATOM 789 C CA . ARG A 1 98 ? -4.632 -11.440 8.004 1.00 91.00 98 ARG A CA 1
ATOM 790 C C . ARG A 1 98 ? -3.910 -12.182 6.869 1.00 91.00 98 ARG A C 1
ATOM 792 O O . ARG A 1 98 ? -2.855 -12.762 7.102 1.00 91.00 98 ARG A O 1
ATOM 799 N N . ALA A 1 99 ? -4.473 -12.172 5.658 1.00 90.38 99 ALA A N 1
ATOM 800 C CA . ALA A 1 99 ? -3.875 -12.826 4.498 1.00 90.38 99 ALA A CA 1
ATOM 801 C C . ALA A 1 99 ? -2.660 -12.051 3.971 1.00 90.38 99 ALA A C 1
ATOM 803 O O . ALA A 1 99 ? -1.635 -12.666 3.690 1.00 90.38 99 ALA A O 1
ATOM 804 N N . GLY A 1 100 ? -2.746 -10.719 3.890 1.00 90.94 100 GLY A N 1
ATOM 805 C CA . GLY A 1 100 ? -1.612 -9.874 3.509 1.00 90.94 100 GLY A CA 1
ATOM 806 C C . GLY A 1 100 ? -0.439 -10.023 4.470 1.00 90.94 100 GLY A C 1
ATOM 807 O O . GLY A 1 100 ? 0.681 -10.264 4.028 1.00 90.94 100 GLY A O 1
ATOM 808 N N . LYS A 1 101 ? -0.710 -9.989 5.782 1.00 90.06 101 LYS A N 1
ATOM 809 C CA . LYS A 1 101 ? 0.311 -10.198 6.816 1.00 90.06 101 LYS A CA 1
ATOM 810 C C . LYS A 1 101 ? 1.017 -11.550 6.662 1.00 90.06 101 LYS A C 1
ATOM 812 O O . LYS A 1 101 ? 2.238 -11.589 6.636 1.00 90.06 101 LYS A O 1
ATOM 817 N N . ALA A 1 102 ? 0.267 -12.632 6.444 1.00 87.88 102 ALA A N 1
ATOM 818 C CA . ALA A 1 102 ? 0.849 -13.961 6.253 1.00 87.88 102 ALA A CA 1
ATOM 819 C C . ALA A 1 102 ? 1.738 -14.081 4.997 1.00 87.88 102 ALA A C 1
ATOM 821 O O . ALA A 1 102 ? 2.635 -14.922 4.970 1.00 87.88 102 ALA A O 1
ATOM 822 N N . ILE A 1 103 ? 1.490 -13.286 3.949 1.00 86.12 103 ILE A N 1
ATOM 823 C CA . ILE A 1 103 ? 2.360 -13.240 2.762 1.00 86.12 103 ILE A CA 1
ATOM 824 C C . ILE A 1 103 ? 3.670 -12.533 3.097 1.00 86.12 103 ILE A C 1
ATOM 826 O O . ILE A 1 103 ? 4.731 -13.079 2.812 1.00 86.12 103 ILE A O 1
ATOM 830 N N . VAL A 1 104 ? 3.597 -11.364 3.740 1.00 85.81 104 VAL A N 1
ATOM 831 C CA . VAL A 1 104 ? 4.791 -10.600 4.130 1.00 85.81 104 VAL A CA 1
ATOM 832 C C . VAL A 1 104 ? 5.652 -11.399 5.100 1.00 85.81 104 VAL A C 1
ATOM 834 O O . VAL A 1 104 ? 6.854 -11.482 4.903 1.00 85.81 104 VAL A O 1
ATOM 837 N N . GLU A 1 105 ? 5.052 -12.047 6.099 1.00 82.81 105 GLU A N 1
ATOM 838 C CA . GLU A 1 105 ? 5.783 -12.876 7.066 1.00 82.81 105 GLU A CA 1
ATOM 839 C C . GLU A 1 105 ? 6.453 -14.088 6.403 1.00 82.81 105 GLU A C 1
ATOM 841 O O . GLU A 1 105 ? 7.587 -14.418 6.731 1.00 82.81 105 GLU A O 1
ATOM 846 N N . ARG A 1 106 ? 5.804 -14.721 5.416 1.00 75.81 106 ARG A N 1
ATOM 847 C CA . ARG A 1 106 ? 6.406 -15.829 4.652 1.00 75.81 106 ARG A CA 1
ATOM 848 C C . ARG A 1 106 ? 7.574 -15.388 3.779 1.00 75.81 106 ARG A C 1
ATOM 850 O O . ARG A 1 106 ? 8.558 -16.117 3.680 1.00 75.81 106 ARG A O 1
ATOM 857 N N . ASP A 1 107 ? 7.465 -14.234 3.132 1.00 65.56 107 ASP A N 1
ATOM 858 C CA . ASP A 1 107 ? 8.553 -13.689 2.318 1.00 65.56 107 ASP A CA 1
ATOM 859 C C . ASP A 1 107 ? 9.690 -13.160 3.214 1.00 65.56 107 ASP A C 1
ATOM 861 O O . ASP A 1 107 ? 10.867 -13.349 2.896 1.00 65.56 107 ASP A O 1
ATOM 865 N N . ALA A 1 108 ? 9.352 -12.606 4.383 1.00 55.34 108 ALA A N 1
ATOM 866 C CA . ALA A 1 108 ? 10.300 -12.238 5.427 1.00 55.34 108 ALA A CA 1
ATOM 867 C C . ALA A 1 108 ? 11.027 -13.462 5.995 1.00 55.34 108 ALA A C 1
ATOM 869 O O . ALA A 1 108 ? 12.213 -13.348 6.262 1.00 55.34 108 ALA A O 1
ATOM 870 N N . ASP A 1 109 ? 10.388 -14.632 6.098 1.00 48.53 109 ASP A N 1
ATOM 871 C CA . ASP A 1 109 ? 11.040 -15.896 6.478 1.00 48.53 109 ASP A CA 1
ATOM 872 C C . ASP A 1 109 ? 12.021 -16.406 5.402 1.00 48.53 109 ASP A C 1
ATOM 874 O O . ASP A 1 109 ? 13.028 -17.037 5.728 1.00 48.53 109 ASP A O 1
ATOM 878 N N . ILE A 1 110 ? 11.793 -16.100 4.117 1.00 43.53 110 ILE A N 1
ATOM 879 C CA . ILE A 1 110 ? 12.728 -16.435 3.023 1.00 43.53 110 ILE A CA 1
ATOM 880 C C . ILE A 1 110 ? 13.915 -15.452 2.992 1.00 43.53 110 ILE A C 1
ATOM 882 O O . ILE A 1 110 ? 15.038 -15.853 2.682 1.00 43.53 110 ILE A O 1
ATOM 886 N N . GLY A 1 111 ? 13.708 -14.194 3.397 1.00 37.69 111 GLY A N 1
ATOM 887 C CA . GLY A 1 111 ? 14.781 -13.250 3.750 1.00 37.69 111 GLY A CA 1
ATOM 888 C C . GLY A 1 111 ? 15.343 -13.434 5.174 1.00 37.69 111 GLY A C 1
ATOM 889 O O . GLY A 1 111 ? 16.330 -12.796 5.543 1.00 37.69 111 GLY A O 1
ATOM 890 N N . GLY A 1 112 ? 14.739 -14.327 5.962 1.00 36.00 112 GLY A N 1
ATOM 891 C CA . GLY A 1 112 ? 14.743 -14.350 7.429 1.00 36.00 112 GLY A CA 1
ATOM 892 C C . GLY A 1 112 ? 15.674 -15.372 8.064 1.00 36.00 112 GLY A C 1
ATOM 893 O O . GLY A 1 112 ? 15.458 -15.804 9.194 1.00 36.00 112 GLY A O 1
ATOM 894 N N . VAL A 1 113 ? 16.791 -15.693 7.405 1.00 38.78 113 VAL A N 1
ATOM 895 C CA . VAL A 1 113 ? 17.979 -16.230 8.109 1.00 38.78 113 VAL A CA 1
ATOM 896 C C . VAL A 1 113 ? 18.531 -15.211 9.135 1.00 38.78 113 VAL A C 1
ATOM 898 O O . VAL A 1 113 ? 19.379 -15.527 9.966 1.00 38.78 113 VAL A O 1
ATOM 901 N N . ILE A 1 114 ? 17.999 -13.993 9.142 1.00 43.34 114 ILE A N 1
ATOM 902 C CA . ILE A 1 114 ? 18.287 -12.903 10.065 1.00 43.34 114 ILE A CA 1
ATOM 903 C C . ILE A 1 114 ? 16.881 -12.487 10.532 1.00 43.34 114 ILE A C 1
ATOM 905 O O . ILE A 1 114 ? 16.168 -11.862 9.772 1.00 43.34 114 ILE A O 1
ATOM 909 N N . ILE A 1 115 ? 16.280 -12.905 11.643 1.00 41.94 115 ILE A N 1
ATOM 910 C CA . ILE A 1 115 ? 16.559 -12.547 13.034 1.00 41.94 115 ILE A CA 1
ATOM 911 C C . ILE A 1 115 ? 15.654 -13.477 13.887 1.00 41.94 115 ILE A C 1
ATOM 913 O O . ILE A 1 115 ? 14.566 -13.089 14.290 1.00 41.94 115 ILE A O 1
ATOM 917 N N . SER A 1 116 ? 16.022 -14.741 14.126 1.00 37.12 116 SER A N 1
ATOM 918 C CA . SER A 1 116 ? 15.352 -15.604 15.136 1.00 37.12 116 SER A CA 1
ATOM 919 C C . SER A 1 116 ? 16.230 -16.789 15.564 1.00 37.12 116 SER A C 1
ATOM 921 O O . SER A 1 116 ? 15.799 -17.933 15.691 1.00 37.12 116 SER A O 1
ATOM 923 N N . ARG A 1 117 ? 17.512 -16.508 15.814 1.00 36.06 117 ARG A N 1
ATOM 924 C CA . ARG A 1 117 ? 18.398 -17.346 16.639 1.00 36.06 117 ARG A CA 1
ATOM 925 C C . ARG A 1 117 ? 19.160 -16.471 17.636 1.00 36.06 117 ARG A C 1
ATOM 927 O O . ARG A 1 117 ? 20.380 -16.455 17.650 1.00 36.06 117 ARG A O 1
ATOM 934 N N . GLN A 1 118 ? 18.446 -15.730 18.473 1.00 37.78 118 GLN A N 1
ATOM 935 C CA . GLN A 1 118 ? 18.952 -15.356 19.795 1.00 37.78 118 GLN A CA 1
ATOM 936 C C . GLN A 1 118 ? 17.776 -15.379 20.761 1.00 37.78 118 GLN A C 1
ATOM 938 O O . GLN A 1 118 ? 16.903 -14.522 20.713 1.00 37.78 118 GLN A O 1
ATOM 943 N N . GLY A 1 119 ? 17.717 -16.432 21.568 1.00 42.56 119 GLY A N 1
ATOM 944 C CA . GLY A 1 119 ? 16.614 -16.669 22.491 1.00 42.56 119 GLY A CA 1
ATOM 945 C C . GLY A 1 119 ? 16.400 -18.143 22.813 1.00 42.56 119 GLY A C 1
ATOM 946 O O . GLY A 1 119 ? 15.253 -18.570 22.893 1.00 42.56 119 GLY A O 1
ATOM 947 N N . ARG A 1 120 ? 17.475 -18.927 22.944 1.00 37.12 120 ARG A N 1
ATOM 948 C CA . ARG A 1 120 ? 17.516 -20.147 23.758 1.00 37.12 120 ARG A CA 1
ATOM 949 C C . ARG A 1 120 ? 18.907 -20.305 24.339 1.00 37.12 120 ARG A C 1
ATOM 951 O O . ARG A 1 120 ? 19.864 -20.059 23.573 1.00 37.12 120 ARG A O 1
#

Radius of gyration: 17.25 Å; chains: 1; bounding box: 34×38×58 Å